Protein AF-A0A819IE23-F1 (afdb_monomer_lite)

pLDDT: mean 82.1, std 15.6, range [32.66, 96.0]

Foldseek 3Di:
DPVPPVCVPVVVVCVDPCVVVVDDDPPNDDPDDPDDDDPPDDDDDDDDPVVVCVVCVVCLVVQDKDWPDDPVDPDTDIDGHADWDKDFCQRFKDKDFQQDAKKWKWKAALVRDTDIDIAGHGDMDIGGRRTGIIIIHGDPPDDDDD

Structure (mmCIF, N/CA/C/O backbone):
data_AF-A0A819IE23-F1
#
_entry.id   AF-A0A819IE23-F1
#
loop_
_atom_site.group_PDB
_atom_site.id
_atom_site.type_symbol
_atom_site.label_atom_id
_atom_site.label_alt_id
_atom_site.label_comp_id
_atom_site.label_asym_id
_atom_site.label_entity_id
_atom_site.label_seq_id
_atom_site.pdbx_PDB_ins_code
_atom_site.Cartn_x
_atom_site.Cartn_y
_atom_site.Cartn_z
_atom_site.occupancy
_atom_site.B_iso_or_equiv
_atom_site.auth_seq_id
_atom_site.auth_comp_id
_atom_site.auth_asym_id
_atom_site.auth_atom_id
_atom_site.pdbx_PDB_model_num
ATOM 1 N N . MET A 1 1 ? 6.724 1.150 22.555 1.00 49.22 1 MET A N 1
ATOM 2 C CA . MET A 1 1 ? 5.559 1.880 23.113 1.00 49.22 1 MET A CA 1
ATOM 3 C C . MET A 1 1 ? 4.257 1.625 22.318 1.00 49.22 1 MET A C 1
ATOM 5 O O . MET A 1 1 ? 3.444 2.524 22.201 1.00 49.22 1 MET A O 1
ATOM 9 N N . LYS A 1 2 ? 4.016 0.410 21.779 1.00 46.62 2 LYS A N 1
ATOM 10 C CA . LYS A 1 2 ? 2.784 0.062 21.020 1.00 46.62 2 LYS A CA 1
ATOM 11 C C . LYS A 1 2 ? 1.874 -0.950 21.740 1.00 46.62 2 LYS A C 1
ATOM 13 O O . LYS A 1 2 ? 0.697 -1.046 21.424 1.00 46.62 2 LYS A O 1
ATOM 18 N N . THR A 1 3 ? 2.384 -1.644 22.756 1.00 47.22 3 THR A N 1
ATOM 19 C CA . THR A 1 3 ? 1.655 -2.699 23.483 1.00 47.22 3 THR A CA 1
ATOM 20 C C . THR A 1 3 ? 0.576 -2.164 24.437 1.00 47.22 3 THR A C 1
ATOM 22 O O . THR A 1 3 ? -0.350 -2.887 24.777 1.00 47.22 3 THR A O 1
ATOM 25 N N . TYR A 1 4 ? 0.652 -0.895 24.853 1.00 53.31 4 TYR A N 1
ATOM 26 C CA . TYR A 1 4 ? -0.242 -0.349 25.886 1.00 53.31 4 TYR A CA 1
ATOM 27 C C . TYR A 1 4 ? -1.598 0.151 25.360 1.00 53.31 4 TYR A C 1
ATOM 29 O O . TYR A 1 4 ? -2.570 0.139 26.108 1.00 53.31 4 TYR A O 1
ATOM 37 N N . PHE A 1 5 ? -1.702 0.544 24.085 1.00 53.16 5 PHE A N 1
ATOM 38 C CA . PHE A 1 5 ? -2.944 1.120 23.545 1.00 53.16 5 PHE A CA 1
ATOM 39 C C . PHE A 1 5 ? -4.038 0.077 23.284 1.00 53.16 5 PHE A C 1
ATOM 41 O O . PHE A 1 5 ? -5.199 0.329 23.589 1.00 53.16 5 PHE A O 1
ATOM 48 N N . TYR A 1 6 ? -3.675 -1.112 22.788 1.00 56.88 6 TYR A N 1
ATOM 49 C CA . TYR A 1 6 ? -4.636 -2.204 22.570 1.00 56.88 6 TYR A CA 1
ATOM 50 C C . TYR A 1 6 ? -5.301 -2.653 23.878 1.00 56.88 6 TYR A C 1
ATOM 52 O O . TYR A 1 6 ? -6.497 -2.930 23.905 1.00 56.88 6 TYR A O 1
ATOM 60 N N . LEU A 1 7 ? -4.542 -2.664 24.979 1.00 74.00 7 LEU A N 1
ATOM 61 C CA . LEU A 1 7 ? -5.078 -2.990 26.298 1.00 74.00 7 LEU A CA 1
ATOM 62 C C . LEU A 1 7 ? -6.012 -1.891 26.821 1.00 74.00 7 LEU A C 1
ATOM 64 O O . LEU A 1 7 ? -7.042 -2.202 27.402 1.00 74.00 7 LEU A O 1
ATOM 68 N N . ALA A 1 8 ? -5.698 -0.616 26.583 1.00 80.88 8 ALA A N 1
ATOM 69 C CA . ALA A 1 8 ? -6.413 0.513 27.181 1.00 80.88 8 ALA A CA 1
ATOM 70 C C . ALA A 1 8 ? -7.861 0.708 26.691 1.00 80.88 8 ALA A C 1
ATOM 72 O O . ALA A 1 8 ? -8.614 1.418 27.347 1.00 80.88 8 ALA A O 1
ATOM 73 N N . ILE A 1 9 ? -8.255 0.102 25.567 1.00 85.19 9 ILE A N 1
ATOM 74 C CA . ILE A 1 9 ? -9.616 0.230 25.014 1.00 85.19 9 ILE A CA 1
ATOM 75 C C . ILE A 1 9 ? -10.344 -1.114 25.046 1.00 85.19 9 ILE A C 1
ATOM 77 O O . ILE A 1 9 ? -11.472 -1.194 25.527 1.00 85.19 9 ILE A O 1
ATOM 81 N N . LEU A 1 10 ? -9.692 -2.192 24.595 1.00 89.25 10 LEU A N 1
ATOM 82 C CA . LEU A 1 10 ? -10.341 -3.501 24.509 1.00 89.25 10 LEU A CA 1
ATOM 83 C C . LEU A 1 10 ? -10.579 -4.133 25.882 1.00 89.25 10 LEU A C 1
ATOM 85 O O . LEU A 1 10 ? -11.637 -4.714 26.095 1.00 89.25 10 LEU A O 1
ATOM 89 N N . PHE A 1 11 ? -9.636 -4.019 26.830 1.00 90.19 11 PHE A N 1
ATOM 90 C CA . PHE A 1 11 ? -9.843 -4.609 28.160 1.00 90.19 11 PHE A CA 1
ATOM 91 C C . PHE A 1 11 ? -10.978 -3.927 28.925 1.00 90.19 11 PHE A C 1
ATOM 93 O O . PHE A 1 11 ? -11.836 -4.652 29.428 1.00 90.19 11 PHE A O 1
ATOM 100 N N . PRO A 1 12 ? -11.046 -2.583 28.999 1.00 89.94 12 PRO A N 1
ATOM 101 C CA . PRO A 1 12 ? -12.194 -1.916 29.601 1.00 89.94 12 PRO A CA 1
ATOM 102 C C . PRO A 1 12 ? -13.512 -2.263 28.913 1.00 89.94 12 PRO A C 1
ATOM 104 O O . PRO A 1 12 ? -14.497 -2.473 29.609 1.00 89.94 12 PRO A O 1
ATOM 107 N N . PHE A 1 13 ? -13.529 -2.398 27.580 1.00 91.00 13 PHE A N 1
ATOM 108 C CA . PHE A 1 13 ? -14.721 -2.846 26.857 1.00 91.00 13 PHE A CA 1
ATOM 109 C C . PHE A 1 13 ? -15.162 -4.251 27.292 1.00 91.00 13 PHE A C 1
ATOM 111 O O . PHE A 1 13 ? -16.317 -4.440 27.644 1.00 91.00 13 PHE A O 1
ATOM 118 N N . PHE A 1 14 ? -14.255 -5.230 27.375 1.00 92.56 14 PHE A N 1
ATOM 119 C CA . PHE A 1 14 ? -14.606 -6.581 27.842 1.00 92.56 14 PHE A CA 1
ATOM 120 C C . PHE A 1 14 ? -15.035 -6.648 29.313 1.00 92.56 14 PHE A C 1
ATOM 122 O O . PHE A 1 14 ? -15.649 -7.626 29.735 1.00 92.56 14 PHE A O 1
ATOM 129 N N . GLN A 1 15 ? -14.702 -5.629 30.103 1.00 92.38 15 GLN A N 1
ATOM 130 C CA . GLN A 1 15 ? -15.158 -5.479 31.484 1.00 92.38 15 GLN A CA 1
ATOM 131 C C . GLN A 1 15 ? -16.410 -4.598 31.604 1.00 92.38 15 GLN A C 1
ATOM 133 O O . GLN A 1 15 ? -16.890 -4.381 32.717 1.00 92.38 15 GLN A O 1
ATOM 138 N N . SER A 1 16 ? -16.930 -4.076 30.492 1.00 91.12 16 SER A N 1
ATOM 139 C CA . SER A 1 16 ? -18.053 -3.150 30.486 1.00 91.12 16 SER A CA 1
ATOM 140 C C . SER A 1 16 ? -19.393 -3.882 30.585 1.00 91.12 16 SER A C 1
ATOM 142 O O . SER A 1 16 ? -19.535 -5.066 30.266 1.00 91.12 16 SER A O 1
ATOM 144 N N . GLU A 1 17 ? -20.408 -3.154 31.042 1.00 92.50 17 GLU A N 1
ATOM 145 C CA . GLU A 1 17 ? -21.772 -3.671 31.135 1.00 92.50 17 GLU A CA 1
ATOM 146 C C . GLU A 1 17 ? -22.371 -3.902 29.744 1.00 92.50 17 GLU A C 1
ATOM 148 O O . GLU A 1 17 ? -23.101 -4.866 29.541 1.00 92.50 17 GLU A O 1
ATOM 153 N N . GLU A 1 18 ? -22.015 -3.072 28.767 1.00 93.25 18 GLU A N 1
ATOM 154 C CA . GLU A 1 18 ? -22.420 -3.201 27.368 1.00 93.25 18 GLU A CA 1
ATOM 155 C C . GLU A 1 18 ? -21.911 -4.510 26.758 1.00 93.25 18 GLU A C 1
ATOM 157 O O . GLU A 1 18 ? -22.657 -5.179 26.047 1.00 93.25 18 GLU A O 1
ATOM 162 N N . TYR A 1 19 ? -20.680 -4.930 27.074 1.00 94.06 19 TYR A N 1
ATOM 163 C CA . TYR A 1 19 ? -20.173 -6.236 26.647 1.00 94.06 19 TYR A CA 1
ATOM 164 C C . TYR A 1 19 ? -20.910 -7.396 27.330 1.00 94.06 19 TYR A C 1
ATOM 166 O O . TYR A 1 19 ? -21.255 -8.378 26.675 1.00 94.06 19 TYR A O 1
ATOM 174 N N . PHE A 1 20 ? -21.186 -7.288 28.632 1.00 94.62 20 PHE A N 1
ATOM 175 C CA . PHE A 1 20 ? -21.879 -8.343 29.377 1.00 94.62 20 PHE A CA 1
ATOM 176 C C . PHE A 1 20 ? -23.356 -8.494 28.976 1.00 94.62 20 PHE A C 1
ATOM 178 O O . PHE A 1 20 ? -23.877 -9.607 28.915 1.00 94.62 20 PHE A O 1
ATOM 185 N N . THR A 1 21 ? -24.038 -7.380 28.716 1.00 93.88 21 THR A N 1
ATOM 186 C CA . THR A 1 21 ? -25.481 -7.339 28.430 1.00 93.88 21 THR A CA 1
ATOM 187 C C . THR A 1 21 ? -25.802 -7.353 26.937 1.00 93.88 21 THR A C 1
ATOM 189 O O . THR A 1 21 ? -26.920 -7.699 26.562 1.00 93.88 21 THR A O 1
ATOM 192 N N . GLY A 1 22 ? -24.850 -6.965 26.084 1.00 92.94 22 GLY A N 1
ATOM 193 C CA . GLY A 1 22 ? -25.063 -6.735 24.654 1.00 92.94 22 GLY A CA 1
ATOM 194 C C . GLY A 1 22 ? -25.888 -5.482 24.341 1.00 92.94 22 GLY A C 1
ATOM 195 O O . GLY A 1 22 ? -26.276 -5.289 23.189 1.00 92.94 22 GLY A O 1
ATOM 196 N N . LEU A 1 23 ? -26.188 -4.647 25.342 1.00 92.69 23 LEU A N 1
ATOM 197 C CA . LEU A 1 23 ? -27.033 -3.464 25.203 1.00 92.69 23 LEU A CA 1
ATOM 198 C C . LEU A 1 23 ? -26.208 -2.188 25.425 1.00 92.69 23 LEU A C 1
ATOM 200 O O . LEU A 1 23 ? -25.484 -2.104 26.417 1.00 92.69 23 LEU A O 1
ATOM 204 N N . PRO A 1 24 ? -26.310 -1.177 24.543 1.00 89.62 24 PRO A N 1
ATOM 205 C CA . PRO A 1 24 ? -25.655 0.107 24.766 1.00 89.62 24 PRO A CA 1
ATOM 206 C C . PRO A 1 24 ? -26.332 0.867 25.915 1.00 89.62 24 PRO A C 1
ATOM 208 O O . PRO A 1 24 ? -27.557 0.809 26.067 1.00 89.62 24 PRO A O 1
ATOM 211 N N . LYS A 1 25 ? -25.558 1.630 26.695 1.00 87.44 25 LYS A N 1
ATOM 212 C CA . LYS A 1 25 ? -26.127 2.583 27.658 1.00 87.44 25 LYS A CA 1
ATOM 213 C C . LYS A 1 25 ? -26.624 3.829 26.937 1.00 87.44 25 LYS A C 1
ATOM 215 O O . LYS A 1 25 ? -26.172 4.167 25.845 1.00 87.44 25 LYS A O 1
ATOM 220 N N . SER A 1 26 ? -27.554 4.542 27.563 1.00 81.44 26 SER A N 1
ATOM 221 C CA . SER A 1 26 ? -28.125 5.773 27.003 1.00 81.44 26 SER A CA 1
ATOM 222 C C . SER A 1 26 ? -27.100 6.896 26.815 1.00 81.44 26 SER A C 1
ATOM 224 O O . SER A 1 26 ? -27.335 7.794 26.019 1.00 81.44 26 SER A O 1
ATOM 226 N N . ASP A 1 27 ? -25.987 6.855 27.546 1.00 84.12 27 ASP A N 1
ATOM 227 C CA . ASP A 1 27 ? -24.905 7.841 27.532 1.00 84.12 27 ASP A CA 1
ATOM 228 C C . ASP A 1 27 ? -23.588 7.294 26.946 1.00 84.12 27 ASP A C 1
ATOM 230 O O . ASP A 1 27 ? -22.577 7.995 26.954 1.00 84.12 27 ASP A O 1
ATOM 234 N N . SER A 1 28 ? -23.570 6.061 26.417 1.00 81.69 28 SER A N 1
ATOM 235 C CA . SER A 1 28 ? -22.332 5.416 25.946 1.00 81.69 28 SER A CA 1
ATOM 236 C C . SER A 1 28 ? -21.872 5.862 24.555 1.00 81.69 28 SER A C 1
ATOM 238 O O . SER A 1 28 ? -20.821 5.418 24.093 1.00 81.69 28 SER A O 1
A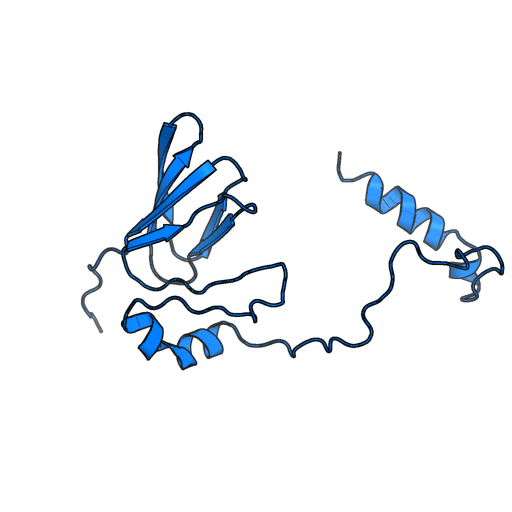TOM 240 N N . TYR A 1 29 ? -22.636 6.703 23.857 1.00 79.31 29 TYR A N 1
ATOM 241 C CA . TYR A 1 29 ? -22.257 7.246 22.555 1.00 79.31 29 TYR A CA 1
ATOM 242 C C . TYR A 1 29 ? -22.650 8.724 22.438 1.00 79.31 29 TYR A C 1
ATOM 244 O O . TYR A 1 29 ? -23.693 9.130 22.951 1.00 79.31 29 TYR A O 1
ATOM 252 N N . PRO A 1 30 ? -21.826 9.550 21.771 1.00 82.00 30 PRO A N 1
ATOM 253 C CA . PRO A 1 30 ? -22.181 10.935 21.510 1.00 82.00 30 PRO A CA 1
ATOM 254 C C . PRO A 1 30 ? -23.347 11.004 20.513 1.00 82.00 30 PRO A C 1
ATOM 256 O O . PRO A 1 30 ? -23.347 10.291 19.510 1.00 82.00 30 PRO A O 1
ATOM 259 N N . GLU A 1 31 ? -24.311 11.900 20.755 1.00 81.31 31 GLU A N 1
ATOM 260 C CA . GLU A 1 31 ? -25.444 12.137 19.838 1.00 81.31 31 GLU A CA 1
ATOM 261 C C . GLU A 1 31 ? -24.982 12.573 18.440 1.00 81.31 31 GLU A C 1
ATOM 263 O O . GLU A 1 31 ? -25.628 12.273 17.438 1.00 81.31 31 GLU A O 1
ATOM 268 N N . ILE A 1 32 ? -23.845 13.273 18.377 1.00 84.88 32 ILE A N 1
ATOM 269 C CA . ILE A 1 32 ? -23.216 13.721 17.138 1.00 84.88 32 ILE A CA 1
ATOM 270 C C . ILE A 1 32 ? -21.822 13.087 17.064 1.00 84.88 32 ILE A C 1
ATOM 272 O O . ILE A 1 32 ? -20.959 13.427 17.881 1.00 84.88 32 ILE A O 1
ATOM 276 N N . PRO A 1 33 ? -21.572 12.174 16.109 1.00 85.75 33 PRO A N 1
ATOM 277 C CA . PRO A 1 33 ? -20.258 11.573 15.954 1.00 85.75 33 PRO A CA 1
ATOM 278 C C . PRO A 1 33 ? -19.239 12.615 15.460 1.00 85.75 33 PRO A C 1
ATOM 280 O O . PRO A 1 33 ? -19.600 13.554 14.747 1.00 85.75 33 PRO A O 1
ATOM 283 N N . PRO A 1 34 ? -17.947 12.453 15.800 1.00 89.00 34 PRO A N 1
ATOM 284 C CA . PRO A 1 34 ? -16.896 13.391 15.396 1.00 89.00 34 PRO A CA 1
ATOM 285 C C . PRO A 1 34 ? -16.657 13.407 13.880 1.00 89.00 34 PRO A C 1
ATOM 287 O O . PRO A 1 34 ? -16.121 14.377 13.349 1.00 89.00 34 PRO A O 1
ATOM 290 N N . THR A 1 35 ? -17.054 12.343 13.182 1.00 87.81 35 THR A N 1
ATOM 291 C CA . THR A 1 35 ? -16.996 12.223 11.726 1.00 87.81 35 THR A CA 1
ATOM 292 C C . THR A 1 35 ? -18.325 11.700 11.202 1.00 87.81 35 THR A C 1
ATOM 294 O O . THR A 1 35 ? -19.004 10.921 11.871 1.00 87.81 35 THR A O 1
ATOM 297 N N . GLN A 1 36 ? -18.691 12.114 9.992 1.00 87.81 36 GLN A N 1
ATOM 298 C CA . GLN A 1 36 ? -19.830 11.540 9.283 1.00 87.81 36 GLN A CA 1
ATOM 299 C C . GLN A 1 36 ? -19.369 10.293 8.534 1.00 87.81 36 GLN A C 1
ATOM 301 O O . GLN A 1 36 ? -18.310 10.310 7.906 1.00 87.81 36 GLN A O 1
ATOM 306 N N . ASN A 1 37 ? -20.156 9.224 8.610 1.00 85.06 37 ASN A N 1
ATOM 307 C CA . ASN A 1 37 ? -19.922 8.048 7.783 1.00 85.06 37 ASN A CA 1
ATOM 308 C C . ASN A 1 37 ? -20.263 8.374 6.327 1.00 85.06 37 ASN A C 1
ATOM 310 O O . ASN A 1 37 ? -21.219 9.103 6.050 1.00 85.06 37 ASN A O 1
ATOM 314 N N . ASP A 1 38 ? -19.480 7.826 5.402 1.00 84.69 38 ASP A N 1
ATOM 315 C CA . ASP A 1 38 ? -19.816 7.862 3.985 1.00 84.69 38 ASP A CA 1
ATOM 316 C C . ASP A 1 38 ? -20.635 6.622 3.622 1.00 84.69 38 ASP A C 1
ATOM 318 O O . ASP A 1 38 ? -20.096 5.565 3.299 1.00 84.69 38 ASP A O 1
ATOM 322 N N . ASP A 1 39 ? -21.957 6.763 3.683 1.00 85.44 39 ASP A N 1
ATOM 323 C CA . ASP A 1 39 ? -22.889 5.684 3.342 1.00 85.44 39 ASP A CA 1
ATOM 324 C C . ASP A 1 39 ? -23.159 5.591 1.824 1.00 85.44 39 ASP A C 1
ATOM 326 O O . ASP A 1 39 ? -23.958 4.763 1.377 1.00 85.44 39 ASP A O 1
ATOM 330 N N . LYS A 1 40 ? -22.550 6.468 1.010 1.00 87.94 40 LYS A N 1
ATOM 331 C CA . LYS A 1 40 ? -22.783 6.533 -0.443 1.00 87.94 40 LYS A CA 1
ATOM 332 C C . LYS A 1 40 ? -21.786 5.682 -1.218 1.00 87.94 40 LYS A C 1
ATOM 334 O O . LYS A 1 40 ? -22.153 5.120 -2.252 1.00 87.94 40 LYS A O 1
ATOM 339 N N . ILE A 1 41 ? -20.545 5.597 -0.744 1.00 85.12 41 ILE A N 1
ATOM 340 C CA . ILE A 1 41 ? -19.502 4.795 -1.383 1.00 85.12 41 ILE A CA 1
ATOM 341 C C . ILE A 1 41 ? -19.731 3.314 -1.072 1.00 85.12 41 ILE A C 1
ATOM 343 O O . ILE A 1 41 ? -19.808 2.898 0.082 1.00 85.12 41 ILE A O 1
ATOM 347 N N . LYS A 1 42 ? -19.813 2.490 -2.121 1.00 88.12 42 LYS A N 1
ATOM 348 C CA . LYS A 1 42 ? -19.807 1.030 -1.983 1.00 88.12 42 LYS A CA 1
ATOM 349 C C . LYS A 1 42 ? -18.375 0.518 -2.021 1.00 88.12 42 LYS A C 1
ATOM 351 O O . LYS A 1 42 ? -17.580 0.966 -2.843 1.00 88.12 42 LYS A O 1
ATOM 356 N N . LEU A 1 43 ? -18.067 -0.438 -1.149 1.00 88.88 43 LEU A N 1
ATOM 357 C CA . LEU A 1 43 ? -16.786 -1.134 -1.184 1.00 88.88 43 LEU A CA 1
ATOM 358 C C . LEU A 1 43 ? -16.712 -2.016 -2.433 1.00 88.88 43 LEU A C 1
ATOM 360 O O . LEU A 1 43 ? -17.672 -2.720 -2.751 1.00 88.88 43 LEU A O 1
ATOM 364 N N . SER A 1 44 ? -15.574 -1.964 -3.119 1.00 88.00 44 SER A N 1
ATOM 365 C CA . SER A 1 44 ? -15.271 -2.863 -4.231 1.00 88.00 44 SER A CA 1
ATOM 366 C C . SER A 1 44 ? -15.033 -4.284 -3.729 1.00 88.00 44 SER A C 1
ATOM 368 O O . SER A 1 44 ? -14.528 -4.483 -2.620 1.00 88.00 44 SER A O 1
ATOM 370 N N . ASP A 1 45 ? -15.349 -5.269 -4.568 1.00 93.38 45 ASP A N 1
ATOM 371 C CA . ASP A 1 45 ? -15.034 -6.662 -4.275 1.00 93.38 45 ASP A CA 1
ATOM 372 C C . ASP A 1 45 ? -13.511 -6.882 -4.228 1.00 93.38 45 ASP A C 1
ATOM 374 O O . ASP A 1 45 ? -12.762 -6.264 -4.997 1.00 93.38 45 ASP A O 1
ATOM 378 N N . PRO A 1 46 ? -13.019 -7.772 -3.347 1.00 94.88 46 PRO A N 1
ATOM 379 C CA . PRO A 1 46 ? -11.635 -8.214 -3.396 1.00 94.88 46 PRO A CA 1
ATOM 380 C C . PRO A 1 46 ? -11.310 -8.855 -4.749 1.00 94.88 46 PRO A C 1
ATOM 382 O O . PRO A 1 46 ? -12.131 -9.568 -5.323 1.00 94.88 46 PRO A O 1
ATOM 385 N N . PHE A 1 47 ? -10.082 -8.663 -5.220 1.00 94.25 47 PHE A N 1
ATOM 386 C CA . PHE A 1 47 ? -9.606 -9.206 -6.491 1.00 94.25 47 PHE A CA 1
ATOM 387 C C . PHE A 1 47 ? -8.277 -9.944 -6.315 1.00 94.25 47 PHE A C 1
ATOM 389 O O . PHE A 1 47 ? -7.555 -9.764 -5.328 1.00 94.25 47 PHE A O 1
ATOM 396 N N . LEU A 1 48 ? -7.933 -10.775 -7.298 1.00 95.88 48 LEU A N 1
ATOM 397 C CA . LEU A 1 48 ? -6.647 -11.456 -7.353 1.00 95.88 48 LEU A CA 1
ATOM 398 C C . LEU A 1 48 ? -5.637 -10.581 -8.097 1.00 95.88 48 LEU A C 1
ATOM 400 O O . LEU A 1 48 ? -5.709 -10.421 -9.310 1.00 95.88 48 LEU A O 1
ATOM 404 N N . LEU A 1 49 ? -4.651 -10.049 -7.368 1.00 94.12 49 LEU A N 1
ATOM 405 C CA . LEU A 1 49 ? -3.621 -9.171 -7.942 1.00 94.12 49 LEU A CA 1
ATOM 406 C C . LEU A 1 49 ? -2.894 -9.810 -9.134 1.00 94.12 49 LEU A C 1
ATOM 408 O O . LEU A 1 49 ? -2.562 -9.123 -10.094 1.00 94.12 49 LEU A O 1
ATOM 412 N N . LYS A 1 50 ? -2.660 -11.125 -9.082 1.00 94.06 50 LYS A N 1
ATOM 413 C CA . LYS A 1 50 ? -2.021 -11.851 -10.182 1.00 94.06 50 LYS A CA 1
ATOM 414 C C . LYS A 1 50 ? -2.864 -11.793 -11.460 1.00 94.06 50 LYS A C 1
ATOM 416 O O . LYS A 1 50 ? -2.318 -11.511 -12.516 1.00 94.06 50 LYS A O 1
ATOM 421 N N . GLU A 1 51 ? -4.168 -12.037 -11.350 1.00 95.62 51 GLU A N 1
ATOM 422 C CA . GLU A 1 51 ? -5.077 -12.006 -12.501 1.00 95.62 51 GLU A CA 1
ATOM 423 C C . GLU A 1 51 ? -5.149 -10.598 -13.088 1.00 95.62 51 GLU A C 1
ATOM 425 O O . GLU A 1 51 ? -5.002 -10.441 -14.293 1.00 95.62 51 GLU A O 1
ATOM 430 N N . LEU A 1 52 ? -5.222 -9.570 -12.236 1.00 94.12 52 LEU A N 1
ATOM 431 C CA . LEU A 1 52 ? -5.190 -8.174 -12.675 1.00 94.12 52 LEU A CA 1
ATOM 432 C C . LEU A 1 52 ? -3.913 -7.835 -13.470 1.00 94.12 52 LEU A C 1
ATOM 434 O O . LEU A 1 52 ? -3.981 -7.144 -14.486 1.00 94.12 52 LEU A O 1
ATOM 438 N N . ILE A 1 53 ? -2.746 -8.317 -13.020 1.00 93.75 53 ILE A N 1
ATOM 439 C CA . ILE A 1 53 ? -1.468 -8.136 -13.729 1.00 93.75 53 ILE A CA 1
ATOM 440 C C . ILE A 1 53 ? -1.485 -8.870 -15.075 1.00 93.75 53 ILE A C 1
ATOM 442 O O . ILE A 1 53 ? -1.067 -8.295 -16.080 1.00 93.75 53 ILE A O 1
ATOM 446 N N . ASP A 1 54 ? -1.958 -10.119 -15.093 1.00 94.50 54 ASP A N 1
ATOM 447 C CA . ASP A 1 54 ? -2.018 -10.948 -16.300 1.00 94.50 54 ASP A CA 1
ATOM 448 C C . ASP A 1 54 ? -2.976 -10.326 -17.347 1.00 94.50 54 ASP A C 1
ATOM 450 O O . ASP A 1 54 ? -2.656 -10.276 -18.535 1.00 94.50 54 ASP A O 1
ATOM 454 N N . GLU A 1 55 ? -4.110 -9.761 -16.917 1.00 95.75 55 GLU A N 1
ATOM 455 C CA . GLU A 1 55 ? -5.076 -9.060 -17.780 1.00 95.75 55 GLU A CA 1
ATOM 456 C C . GLU A 1 55 ? -4.478 -7.832 -18.481 1.00 95.75 55 GLU A C 1
ATOM 458 O O . GLU A 1 55 ? -4.815 -7.550 -19.634 1.00 95.75 55 GLU A O 1
ATOM 463 N N . HIS A 1 56 ? -3.550 -7.136 -17.821 1.00 94.75 56 HIS A N 1
ATOM 464 C CA . HIS A 1 56 ? -2.928 -5.923 -18.347 1.00 94.75 56 HIS A CA 1
ATOM 465 C C . HIS A 1 56 ? -1.481 -6.122 -18.829 1.00 94.75 56 HIS A C 1
ATOM 467 O O . HIS A 1 56 ? -0.739 -5.154 -19.027 1.00 94.75 56 HIS A O 1
ATOM 473 N N . GLU A 1 57 ? -1.058 -7.365 -19.079 1.00 91.88 57 GLU A N 1
ATOM 474 C CA . GLU A 1 57 ? 0.313 -7.693 -19.493 1.00 91.88 57 GLU A CA 1
ATOM 475 C C . GLU A 1 57 ? 0.774 -6.880 -20.717 1.00 91.88 57 GLU A C 1
ATOM 477 O O . GLU A 1 57 ? 1.931 -6.456 -20.800 1.00 91.88 57 GLU A O 1
ATOM 482 N N . LYS A 1 58 ? -0.132 -6.618 -21.667 1.00 91.81 58 LYS A N 1
ATOM 483 C CA . LYS A 1 58 ? 0.169 -5.841 -22.880 1.00 91.81 58 LYS A CA 1
ATOM 484 C C . LYS A 1 58 ? 0.497 -4.380 -22.576 1.00 91.81 58 LYS A C 1
ATOM 486 O O . LYS A 1 58 ? 1.428 -3.839 -23.166 1.00 91.81 58 LYS A O 1
ATOM 491 N N . GLU A 1 59 ? -0.245 -3.748 -21.672 1.00 92.44 59 GLU A N 1
ATOM 492 C CA . GLU A 1 59 ? -0.020 -2.353 -21.271 1.00 92.44 59 GLU A CA 1
ATOM 493 C C . GLU A 1 59 ? 1.290 -2.220 -20.493 1.00 92.44 59 GLU A C 1
ATOM 495 O O . GLU A 1 59 ? 2.128 -1.374 -20.814 1.00 92.44 59 GLU A O 1
ATOM 500 N N . LEU A 1 60 ? 1.523 -3.146 -19.559 1.00 91.62 60 LEU A N 1
ATOM 501 C CA . LEU A 1 60 ? 2.768 -3.227 -18.798 1.00 91.62 60 LEU A CA 1
ATOM 502 C C . LEU A 1 60 ? 3.975 -3.477 -19.710 1.00 91.62 60 LEU A C 1
ATOM 504 O O . LEU A 1 60 ? 5.041 -2.894 -19.525 1.00 91.62 60 LEU A O 1
ATOM 508 N N . SER A 1 61 ? 3.818 -4.299 -20.747 1.00 88.75 61 SER A N 1
ATOM 509 C CA . SER A 1 61 ? 4.883 -4.562 -21.720 1.00 88.75 61 SER A CA 1
ATOM 510 C C . SER A 1 61 ? 5.277 -3.324 -22.531 1.00 88.75 61 SER A C 1
ATOM 512 O O . SER A 1 61 ? 6.424 -3.243 -22.976 1.00 88.75 61 SER A O 1
ATOM 514 N N . ASN A 1 62 ? 4.368 -2.355 -22.676 1.00 89.38 62 ASN A N 1
ATOM 515 C CA . ASN A 1 62 ? 4.608 -1.076 -23.347 1.00 89.38 62 ASN A CA 1
ATOM 516 C C . ASN A 1 62 ? 5.201 -0.003 -22.414 1.00 89.38 62 ASN A C 1
ATOM 518 O O . ASN A 1 62 ? 5.443 1.118 -22.858 1.00 89.38 62 ASN A O 1
ATOM 522 N N . GLY A 1 63 ? 5.451 -0.329 -21.140 1.00 87.44 63 GLY A N 1
ATOM 523 C CA . GLY A 1 63 ? 6.029 0.597 -20.163 1.00 87.44 63 GLY A CA 1
ATOM 524 C C . GLY A 1 63 ? 5.012 1.528 -19.496 1.00 87.44 63 GLY A C 1
ATOM 525 O O . GLY A 1 63 ? 5.411 2.449 -18.783 1.00 87.44 63 GLY A O 1
ATOM 526 N N . SER A 1 64 ? 3.710 1.297 -19.688 1.00 89.31 64 SER A N 1
ATOM 527 C CA . SER A 1 64 ? 2.651 2.070 -19.035 1.00 89.31 64 SER A CA 1
ATOM 528 C C . SER A 1 64 ? 2.364 1.544 -17.627 1.00 89.31 64 SER A C 1
ATOM 530 O O . SER A 1 64 ? 2.106 0.355 -17.447 1.00 89.31 64 SER A O 1
ATOM 532 N N . SER A 1 65 ? 2.398 2.432 -16.630 1.00 91.44 65 SER A N 1
ATOM 533 C CA . SER A 1 65 ? 1.961 2.115 -15.265 1.00 91.44 65 SER A CA 1
ATOM 534 C C . SER A 1 65 ? 0.441 2.052 -15.173 1.00 91.44 65 SER A C 1
ATOM 536 O O . SER A 1 65 ? -0.257 2.808 -15.848 1.00 91.44 65 SER A O 1
ATOM 538 N N . ILE A 1 66 ? -0.062 1.196 -14.285 1.00 93.56 66 ILE A N 1
ATOM 539 C CA . ILE A 1 66 ? -1.499 0.949 -14.117 1.00 93.56 66 ILE A CA 1
ATOM 540 C C . ILE A 1 66 ? -1.909 1.328 -12.705 1.00 93.56 66 ILE A C 1
ATOM 542 O O . ILE A 1 66 ? -1.297 0.856 -11.747 1.00 93.56 66 ILE A O 1
ATOM 546 N N . SER A 1 67 ? -2.944 2.158 -12.569 1.00 93.31 67 SER A N 1
ATOM 547 C CA . SER A 1 67 ? -3.569 2.416 -11.270 1.00 93.31 67 SER A CA 1
ATOM 548 C C . SER A 1 67 ? -4.519 1.276 -10.922 1.00 93.31 67 SER A C 1
ATOM 550 O O . SER A 1 67 ? -5.406 0.954 -11.707 1.00 93.31 67 SER A O 1
ATOM 552 N N . ILE A 1 68 ? -4.346 0.673 -9.747 1.00 94.19 68 ILE A N 1
ATOM 553 C CA . ILE A 1 68 ? -5.220 -0.406 -9.262 1.00 94.19 68 ILE A CA 1
ATOM 554 C C . ILE A 1 68 ? -6.569 0.151 -8.797 1.00 94.19 68 ILE A C 1
ATOM 556 O O . ILE A 1 68 ? -7.602 -0.496 -8.952 1.00 94.19 68 ILE A O 1
ATOM 560 N N . PHE A 1 69 ? -6.558 1.356 -8.225 1.00 91.06 69 PHE A N 1
ATOM 561 C CA . PHE A 1 69 ? 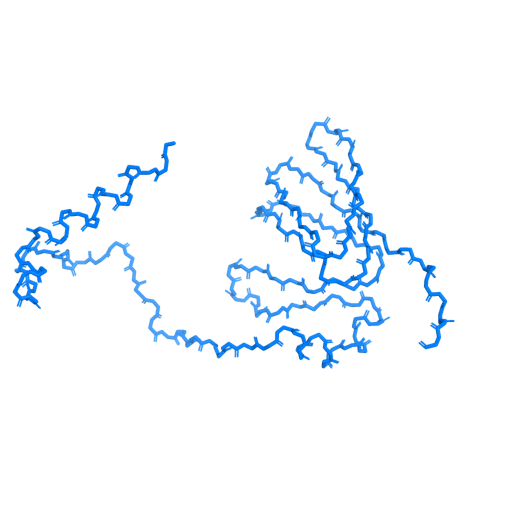-7.750 2.016 -7.706 1.00 91.06 69 PHE A CA 1
ATOM 562 C C . PHE A 1 69 ? -8.023 3.328 -8.457 1.00 91.06 69 PHE A C 1
ATOM 564 O O . PHE A 1 69 ? -7.077 3.979 -8.911 1.00 91.06 69 PHE A O 1
ATOM 571 N N . PRO A 1 70 ? -9.298 3.734 -8.584 1.00 86.69 70 PRO A N 1
ATOM 572 C CA . PRO A 1 70 ? -9.678 5.059 -9.067 1.00 86.69 70 PRO A CA 1
ATOM 573 C C . PRO A 1 70 ? -8.994 6.200 -8.301 1.00 86.69 70 PRO A C 1
ATOM 575 O O . PRO A 1 70 ? -8.755 6.096 -7.098 1.00 86.69 70 PRO A O 1
ATOM 578 N N . ASP A 1 71 ? -8.774 7.331 -8.973 1.00 86.81 71 ASP A N 1
ATOM 579 C CA . ASP A 1 71 ? -8.116 8.516 -8.393 1.00 86.81 71 ASP A CA 1
ATOM 580 C C . ASP A 1 71 ? -8.922 9.201 -7.269 1.00 86.81 71 ASP A C 1
ATOM 582 O O . ASP A 1 71 ? -8.418 10.101 -6.597 1.00 86.81 71 ASP A O 1
ATOM 586 N N . GLU A 1 72 ? -10.173 8.784 -7.061 1.00 87.44 72 GLU A N 1
ATOM 587 C CA . GLU A 1 72 ? -11.051 9.257 -5.985 1.00 87.44 72 GLU A CA 1
ATOM 588 C C . GLU A 1 72 ? -10.591 8.778 -4.599 1.00 87.44 72 GLU A C 1
ATOM 590 O O . GLU A 1 72 ? -10.899 9.410 -3.587 1.00 87.44 72 GLU A O 1
ATOM 595 N N . TYR A 1 73 ? -9.836 7.676 -4.537 1.00 88.94 73 TYR A N 1
ATOM 596 C CA . TYR A 1 73 ? -9.29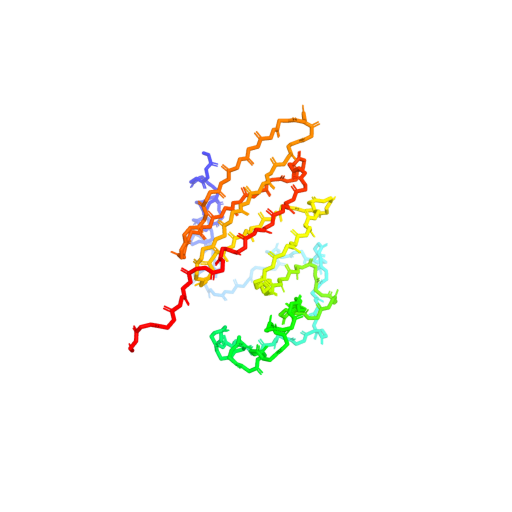3 7.167 -3.284 1.00 88.94 73 TYR A CA 1
ATOM 597 C C . TYR A 1 73 ? -8.051 7.956 -2.856 1.00 88.94 73 TYR A C 1
ATOM 599 O O . TYR A 1 73 ? -7.176 8.285 -3.656 1.00 88.94 73 TYR A O 1
ATOM 607 N N . GLN A 1 74 ? -7.934 8.210 -1.549 1.00 89.12 74 GLN A N 1
ATOM 608 C CA . GLN A 1 74 ? -6.756 8.876 -0.985 1.00 89.12 74 GLN A CA 1
ATOM 609 C C . GLN A 1 74 ? -5.480 8.044 -1.189 1.00 89.12 74 GLN A C 1
ATOM 611 O O . GLN A 1 74 ? -4.411 8.589 -1.463 1.00 89.12 74 GLN A O 1
ATOM 616 N N . THR A 1 75 ? -5.585 6.722 -1.040 1.00 90.19 75 THR A N 1
ATOM 617 C CA . THR A 1 75 ? -4.473 5.797 -1.258 1.00 90.19 75 THR A CA 1
ATOM 618 C C . THR A 1 75 ? -4.347 5.479 -2.737 1.00 90.19 75 THR A C 1
ATOM 620 O O . THR A 1 75 ? -5.292 5.006 -3.363 1.00 90.19 75 THR A O 1
ATOM 623 N N . ARG A 1 76 ? -3.143 5.674 -3.273 1.00 91.25 76 ARG A N 1
ATOM 624 C CA . ARG A 1 76 ? -2.811 5.343 -4.655 1.00 91.25 76 ARG A CA 1
ATOM 625 C C . ARG A 1 76 ? -1.929 4.110 -4.686 1.00 91.25 76 ARG A C 1
ATOM 627 O O . ARG A 1 76 ? -0.950 4.032 -3.947 1.00 91.25 76 ARG A O 1
ATOM 634 N N . VAL A 1 77 ? -2.274 3.160 -5.545 1.00 93.69 77 VAL A N 1
ATOM 635 C CA . VAL A 1 77 ? -1.503 1.931 -5.732 1.00 93.69 77 VAL A CA 1
ATOM 636 C C . VAL A 1 77 ? -1.303 1.727 -7.221 1.00 93.69 77 VAL A C 1
ATOM 638 O O . VAL A 1 77 ? -2.275 1.661 -7.973 1.00 93.69 77 VAL A O 1
ATOM 641 N N . TYR A 1 78 ? -0.041 1.627 -7.627 1.00 93.56 78 TYR A N 1
ATOM 642 C CA . TYR A 1 78 ? 0.342 1.495 -9.025 1.00 93.56 78 TYR A CA 1
ATOM 643 C C . TYR A 1 78 ? 1.114 0.203 -9.259 1.00 93.56 78 TYR A C 1
ATOM 645 O O . TYR A 1 78 ? 1.991 -0.157 -8.473 1.00 93.56 78 TYR A O 1
ATOM 653 N N . ILE A 1 79 ? 0.831 -0.455 -10.380 1.00 95.06 79 ILE A N 1
ATOM 654 C CA . ILE A 1 79 ? 1.694 -1.494 -10.940 1.00 95.06 79 ILE A CA 1
ATOM 655 C C . ILE A 1 79 ? 2.674 -0.792 -11.872 1.00 95.06 79 ILE A C 1
ATOM 657 O O . ILE A 1 79 ? 2.271 -0.153 -12.846 1.00 95.06 79 ILE A O 1
ATOM 661 N N . ILE A 1 80 ? 3.958 -0.895 -11.544 1.00 93.12 80 ILE A N 1
ATOM 662 C CA . ILE A 1 80 ? 5.037 -0.264 -12.300 1.00 93.12 80 ILE A CA 1
ATOM 663 C C . ILE A 1 80 ? 5.688 -1.335 -13.181 1.00 93.12 80 ILE A C 1
ATOM 665 O O . ILE A 1 80 ? 6.106 -2.374 -12.659 1.00 93.12 80 ILE A O 1
ATOM 669 N N . PRO A 1 81 ? 5.747 -1.129 -14.506 1.00 92.62 81 PRO A N 1
ATOM 670 C CA . PRO A 1 81 ? 6.318 -2.104 -15.418 1.00 92.62 81 PRO A CA 1
ATOM 671 C C . PRO A 1 81 ? 7.850 -2.098 -15.391 1.00 92.62 81 PRO A C 1
ATOM 673 O O . PRO A 1 81 ? 8.505 -1.390 -14.627 1.00 92.62 81 PRO A O 1
ATOM 676 N N . LYS A 1 82 ? 8.438 -2.926 -16.259 1.00 89.75 82 LYS A N 1
ATOM 677 C CA . LYS A 1 82 ? 9.868 -2.864 -16.563 1.00 89.75 82 LYS A CA 1
ATOM 678 C C . LYS A 1 82 ? 10.201 -1.513 -17.211 1.00 89.75 82 LYS A C 1
ATOM 680 O O . LYS A 1 82 ? 9.481 -1.068 -18.105 1.00 89.75 82 LYS A O 1
ATOM 685 N N . GLY A 1 83 ? 11.327 -0.920 -16.833 1.00 87.19 83 GLY A N 1
ATOM 686 C CA . GLY A 1 83 ? 11.784 0.342 -17.408 1.00 87.19 83 GLY A CA 1
ATOM 687 C C . GLY A 1 83 ? 12.385 1.290 -16.384 1.00 87.19 83 GLY A C 1
ATOM 688 O O . GLY A 1 83 ? 12.685 0.894 -15.258 1.00 87.19 83 GLY A O 1
ATOM 689 N N . GLU A 1 84 ? 12.572 2.534 -16.829 1.00 86.62 84 GLU A N 1
ATOM 690 C CA . GLU A 1 84 ? 13.014 3.656 -16.008 1.00 86.62 84 GLU A CA 1
ATOM 691 C C . GLU A 1 84 ? 11.820 4.480 -15.548 1.00 86.62 84 GLU A C 1
ATOM 693 O O . GLU A 1 84 ? 11.083 5.035 -16.362 1.00 86.62 84 GLU A O 1
ATOM 698 N N . HIS A 1 85 ? 11.626 4.545 -14.232 1.00 86.19 85 HIS A N 1
ATOM 699 C CA . HIS A 1 85 ? 10.462 5.193 -13.636 1.00 86.19 85 HIS A CA 1
ATOM 700 C C . HIS A 1 85 ? 10.883 6.162 -12.561 1.00 86.19 85 HIS A C 1
ATOM 702 O O . HIS A 1 85 ? 11.583 5.766 -11.632 1.00 86.19 85 HIS A O 1
ATOM 708 N N . LEU A 1 86 ? 10.391 7.393 -12.685 1.00 83.06 86 LEU A N 1
ATOM 709 C CA . LEU A 1 86 ? 10.553 8.418 -11.678 1.00 83.06 86 LEU A CA 1
ATOM 710 C C . LEU A 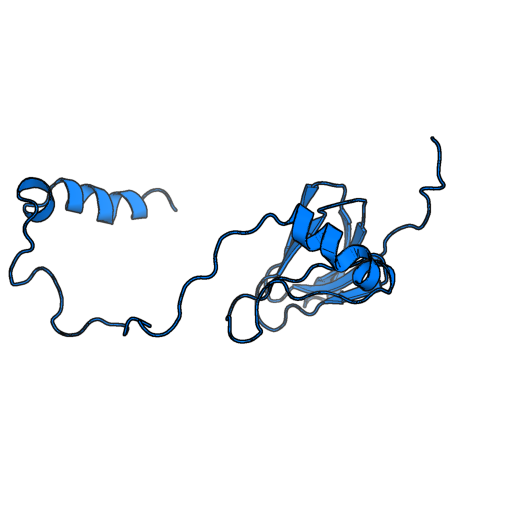1 86 ? 9.351 8.471 -10.749 1.00 83.06 86 LEU A C 1
ATOM 712 O O . LEU A 1 86 ? 8.236 8.696 -11.217 1.00 83.06 86 LEU A O 1
ATOM 716 N N . ILE A 1 87 ? 9.583 8.309 -9.449 1.00 79.62 87 ILE A N 1
ATOM 717 C CA . ILE A 1 87 ? 8.525 8.431 -8.443 1.00 79.62 87 ILE A CA 1
ATOM 718 C C . ILE A 1 87 ? 8.911 9.504 -7.428 1.00 79.62 87 ILE A C 1
ATOM 720 O O . ILE A 1 87 ? 10.025 9.500 -6.902 1.00 79.62 87 ILE A O 1
ATOM 724 N N . ASP A 1 88 ? 7.986 10.430 -7.182 1.00 72.94 88 ASP A N 1
ATOM 725 C CA . ASP A 1 88 ? 8.122 11.513 -6.211 1.00 72.94 88 ASP A CA 1
ATOM 726 C C . ASP A 1 88 ? 7.326 11.196 -4.932 1.00 72.94 88 ASP A C 1
ATOM 728 O O . AS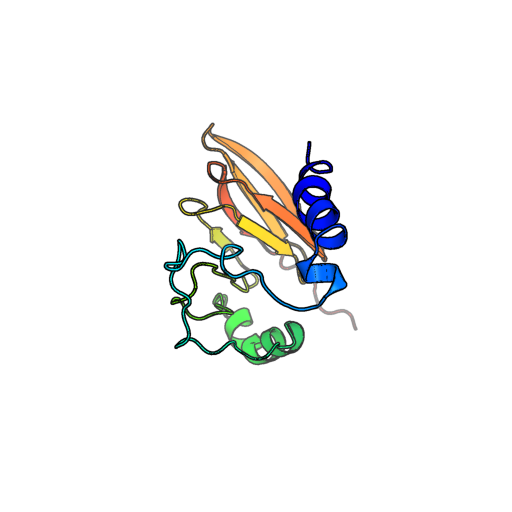P A 1 88 ? 6.166 10.787 -5.000 1.00 72.94 88 ASP A O 1
ATOM 732 N N . CYS A 1 89 ? 7.950 11.407 -3.771 1.00 70.88 89 CYS A N 1
ATOM 733 C CA . CYS A 1 89 ? 7.396 11.158 -2.435 1.00 70.88 89 CYS A CA 1
ATOM 734 C C . CYS A 1 89 ? 6.753 12.415 -1.813 1.00 70.88 89 CYS A C 1
ATOM 736 O O . CYS A 1 89 ? 6.521 12.462 -0.605 1.00 70.88 89 CYS A O 1
ATOM 738 N N . ALA A 1 90 ? 6.482 13.460 -2.603 1.00 70.44 90 ALA A N 1
ATOM 739 C CA . ALA A 1 90 ? 6.034 14.767 -2.111 1.00 70.44 90 ALA A CA 1
ATOM 740 C C . ALA A 1 90 ? 4.724 14.761 -1.294 1.00 70.44 90 ALA A C 1
ATOM 742 O O . ALA A 1 90 ? 4.440 15.727 -0.585 1.00 70.44 90 ALA A O 1
AT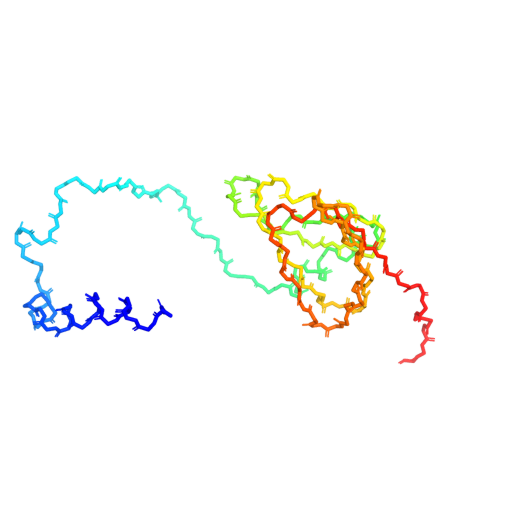OM 743 N N . HIS A 1 91 ? 3.908 13.707 -1.395 1.00 74.38 91 HIS A N 1
ATOM 744 C CA . HIS A 1 91 ? 2.550 13.676 -0.836 1.00 74.38 91 HIS A CA 1
ATOM 745 C C . HIS A 1 91 ? 2.295 12.569 0.193 1.00 74.38 91 HIS A C 1
ATOM 747 O O . HIS A 1 91 ? 1.179 12.465 0.700 1.00 74.38 91 HIS A O 1
ATOM 753 N N . GLY A 1 92 ? 3.290 11.743 0.508 1.00 84.19 92 GLY A N 1
ATOM 754 C CA . GLY A 1 92 ? 3.112 10.604 1.401 1.00 84.19 92 GLY A CA 1
ATOM 755 C C . GLY A 1 92 ? 4.263 9.614 1.308 1.00 84.19 92 GLY A C 1
ATOM 756 O O . GLY A 1 92 ? 5.083 9.684 0.391 1.00 84.19 92 GLY A O 1
ATOM 757 N N . ASP A 1 93 ? 4.328 8.714 2.286 1.00 88.12 93 ASP A N 1
ATOM 758 C CA . ASP A 1 93 ? 5.317 7.645 2.273 1.00 88.12 93 ASP A CA 1
ATOM 759 C C . ASP A 1 93 ? 5.036 6.718 1.092 1.00 88.12 93 ASP A C 1
ATOM 761 O O . ASP A 1 93 ? 3.879 6.484 0.724 1.00 88.12 93 ASP A O 1
ATOM 765 N N . ILE A 1 94 ? 6.093 6.145 0.530 1.00 89.12 94 ILE A N 1
ATOM 766 C CA . ILE A 1 94 ? 5.987 5.180 -0.557 1.00 89.12 94 ILE A CA 1
ATOM 767 C C . ILE A 1 94 ? 6.406 3.817 -0.044 1.00 89.12 94 ILE A C 1
ATOM 769 O O . ILE A 1 94 ? 7.491 3.638 0.501 1.00 89.12 94 ILE A O 1
ATOM 773 N N . TRP A 1 95 ? 5.555 2.826 -0.270 1.00 92.50 95 TRP A N 1
ATOM 774 C CA . TRP A 1 95 ? 5.919 1.431 -0.101 1.00 92.50 95 TRP A CA 1
ATOM 775 C C . TRP A 1 95 ? 6.067 0.785 -1.474 1.00 92.50 95 TRP A C 1
ATOM 777 O O . TRP A 1 95 ? 5.113 0.723 -2.250 1.00 92.50 95 TRP A O 1
ATOM 787 N N . LEU A 1 96 ? 7.281 0.337 -1.780 1.00 91.81 96 LEU A N 1
ATOM 788 C CA . LEU A 1 96 ? 7.596 -0.385 -3.002 1.00 91.81 96 LEU A CA 1
ATOM 789 C C . LEU A 1 96 ? 7.677 -1.870 -2.692 1.00 91.81 96 LEU A C 1
ATOM 791 O O . LEU A 1 96 ? 8.319 -2.282 -1.724 1.00 91.81 96 LEU A O 1
ATOM 795 N N . TRP A 1 97 ? 7.066 -2.673 -3.552 1.00 95.50 97 TRP A N 1
ATOM 796 C CA . TRP A 1 97 ? 7.088 -4.123 -3.451 1.00 95.50 97 TRP A CA 1
ATOM 797 C C . TRP A 1 97 ? 7.474 -4.725 -4.798 1.00 95.50 97 TRP A C 1
ATOM 799 O O . TRP A 1 97 ? 6.746 -4.596 -5.785 1.00 95.50 97 TRP A O 1
ATOM 809 N N . GLN A 1 98 ? 8.628 -5.392 -4.842 1.00 95.25 98 GLN A N 1
ATOM 810 C CA . GLN A 1 98 ? 9.133 -6.038 -6.045 1.00 95.25 98 GLN A CA 1
ATOM 811 C C . GLN A 1 98 ? 8.393 -7.359 -6.274 1.00 95.25 98 GLN A C 1
ATOM 813 O O . GLN A 1 98 ? 8.845 -8.442 -5.908 1.00 95.25 98 GLN A O 1
ATOM 818 N N . TYR A 1 99 ? 7.213 -7.282 -6.887 1.00 93.81 99 TYR A N 1
ATOM 819 C CA . TYR A 1 99 ? 6.351 -8.451 -7.069 1.00 93.81 99 TYR A CA 1
ATOM 820 C C . TYR A 1 99 ? 6.970 -9.538 -7.975 1.00 93.81 99 TYR A C 1
ATOM 822 O O . TYR A 1 99 ? 6.827 -10.738 -7.730 1.00 93.81 99 TYR A O 1
ATOM 830 N N . LYS A 1 100 ? 7.679 -9.145 -9.039 1.00 90.62 100 LYS A N 1
ATOM 831 C CA . LYS A 1 100 ? 8.277 -10.073 -10.012 1.00 90.62 100 LYS A CA 1
ATOM 832 C C . LYS A 1 100 ? 9.591 -9.525 -10.551 1.00 90.62 100 LYS A C 1
ATOM 834 O O . LYS A 1 100 ? 9.682 -8.337 -10.823 1.00 90.62 100 LYS A O 1
ATOM 839 N N . GLY A 1 101 ? 10.565 -10.402 -10.783 1.00 91.19 101 GLY A N 1
ATOM 840 C CA . GLY A 1 101 ? 11.878 -10.013 -11.301 1.00 91.19 101 GLY A CA 1
ATOM 841 C C . GLY A 1 101 ? 12.701 -9.267 -10.257 1.00 91.19 101 GLY A C 1
ATOM 842 O O . GLY A 1 101 ? 12.491 -9.459 -9.063 1.00 91.19 101 GLY A O 1
ATOM 843 N N . HIS A 1 102 ? 13.602 -8.416 -10.729 1.00 92.56 102 HIS A N 1
ATOM 844 C CA . HIS A 1 102 ? 14.475 -7.593 -9.904 1.00 92.56 102 HIS A CA 1
ATOM 845 C C . HIS A 1 102 ? 14.404 -6.134 -10.364 1.00 92.56 102 HIS A C 1
ATOM 847 O O . HIS A 1 102 ? 14.100 -5.849 -11.530 1.00 92.56 102 HIS A O 1
ATOM 853 N N . ALA A 1 103 ? 14.729 -5.212 -9.468 1.00 91.19 103 ALA A N 1
ATOM 854 C CA . ALA A 1 103 ? 14.874 -3.803 -9.789 1.00 91.19 103 ALA A CA 1
ATOM 855 C C . ALA A 1 103 ? 16.057 -3.204 -9.042 1.00 91.19 103 ALA A C 1
ATOM 857 O O . ALA A 1 103 ? 16.400 -3.625 -7.943 1.00 91.19 103 ALA A O 1
ATOM 858 N N . LYS A 1 104 ? 16.649 -2.175 -9.636 1.00 90.12 104 LYS A N 1
ATOM 859 C CA . LYS A 1 104 ? 17.579 -1.293 -8.942 1.00 90.12 104 LYS A CA 1
ATOM 860 C C . LYS A 1 104 ? 16.882 0.018 -8.634 1.00 90.12 104 LYS A C 1
ATOM 862 O O . LYS A 1 104 ? 16.413 0.668 -9.560 1.00 90.12 104 LYS A O 1
ATOM 867 N N . ALA A 1 105 ? 16.842 0.381 -7.362 1.00 85.75 105 ALA A N 1
ATOM 868 C CA . ALA A 1 105 ? 16.250 1.600 -6.847 1.00 85.75 105 ALA A CA 1
ATOM 869 C C . ALA A 1 105 ? 17.352 2.601 -6.499 1.00 85.75 105 ALA A C 1
ATOM 871 O O . ALA A 1 105 ? 18.120 2.362 -5.566 1.00 85.75 105 ALA A O 1
ATOM 872 N N . ASN A 1 106 ? 17.423 3.724 -7.208 1.00 86.56 106 ASN A N 1
ATOM 873 C CA . ASN A 1 106 ? 18.226 4.863 -6.760 1.00 86.56 106 ASN A CA 1
ATOM 874 C C . ASN A 1 106 ? 17.337 5.793 -5.939 1.00 86.56 106 ASN A C 1
ATOM 876 O O . ASN A 1 106 ? 16.288 6.203 -6.429 1.00 86.56 106 ASN A O 1
ATOM 880 N N . ILE A 1 107 ? 17.743 6.089 -4.708 1.00 83.88 107 ILE A N 1
ATOM 881 C CA . ILE A 1 107 ? 17.012 6.920 -3.750 1.00 83.88 107 ILE A CA 1
ATOM 882 C C . ILE A 1 107 ? 17.889 8.124 -3.425 1.00 83.88 107 ILE A C 1
ATOM 884 O O . ILE A 1 107 ? 19.063 7.957 -3.087 1.00 83.88 107 ILE A O 1
ATOM 888 N N . THR A 1 108 ? 17.321 9.324 -3.494 1.00 80.00 108 THR A N 1
ATOM 889 C CA . THR A 1 108 ? 18.011 10.563 -3.120 1.00 80.00 108 THR A CA 1
ATOM 890 C C . THR A 1 108 ? 17.294 11.188 -1.941 1.00 80.00 108 THR A C 1
ATOM 892 O O . THR A 1 108 ? 16.141 11.546 -2.059 1.00 80.00 108 THR A O 1
ATOM 895 N N . THR A 1 109 ? 17.929 11.368 -0.793 1.00 74.25 109 THR A N 1
ATOM 896 C CA . THR A 1 109 ? 17.261 12.019 0.346 1.00 74.25 109 THR A CA 1
ATOM 897 C C . THR A 1 109 ? 17.211 13.543 0.190 1.00 74.25 109 THR A C 1
ATOM 899 O O . THR A 1 109 ? 17.957 14.127 -0.601 1.00 74.25 109 THR A O 1
ATOM 902 N N . ASP A 1 110 ? 16.414 14.225 1.020 1.00 72.75 110 ASP A N 1
ATOM 903 C CA . ASP A 1 110 ? 16.409 15.695 1.079 1.00 72.75 110 ASP A CA 1
ATOM 904 C C . ASP A 1 110 ? 17.790 16.289 1.449 1.00 72.75 110 ASP A C 1
ATOM 906 O O . ASP A 1 110 ? 18.094 17.435 1.105 1.00 72.75 110 ASP A O 1
ATOM 910 N N . THR A 1 111 ? 18.672 15.512 2.097 1.00 75.81 111 THR A N 1
ATOM 911 C CA . THR A 1 111 ? 20.074 15.892 2.370 1.00 75.81 111 THR A CA 1
ATOM 912 C C . THR A 1 111 ? 21.008 15.685 1.173 1.00 75.81 111 THR A C 1
ATOM 914 O O . THR A 1 111 ? 22.202 15.963 1.281 1.00 75.81 111 THR A O 1
ATOM 917 N N . LYS A 1 112 ? 20.470 15.269 0.017 1.00 75.94 112 LYS A N 1
ATOM 918 C CA . LYS A 1 112 ? 21.198 14.881 -1.203 1.00 75.94 112 LYS A CA 1
ATOM 919 C C . LYS A 1 112 ? 22.119 13.677 -1.011 1.00 75.94 112 LYS A C 1
ATOM 921 O O . LYS A 1 112 ? 23.084 13.520 -1.757 1.00 75.94 112 LYS A O 1
ATOM 926 N N . GLU A 1 113 ? 21.843 12.839 -0.018 1.00 77.50 113 GLU A N 1
ATOM 927 C CA . GLU A 1 113 ? 22.513 11.549 0.091 1.00 77.50 113 GLU A CA 1
ATOM 928 C C . GLU A 1 113 ? 21.889 10.596 -0.922 1.00 77.50 113 GLU A C 1
ATOM 930 O O . GLU A 1 113 ? 20.668 10.467 -1.008 1.00 77.50 113 GLU A O 1
ATOM 935 N N . GLU A 1 114 ? 22.739 9.948 -1.708 1.00 83.44 114 GLU A N 1
ATOM 936 C CA . GLU A 1 114 ? 22.322 8.968 -2.699 1.00 83.44 114 GLU A CA 1
ATOM 937 C C . GLU A 1 114 ? 22.566 7.566 -2.151 1.00 83.44 114 GLU A C 1
ATOM 939 O O . GLU A 1 114 ? 23.619 7.262 -1.586 1.00 83.44 114 GLU A O 1
ATOM 944 N N . SER A 1 115 ? 21.574 6.701 -2.305 1.00 83.81 115 SER A N 1
ATOM 945 C CA . SER A 1 115 ? 21.664 5.288 -1.966 1.00 83.81 115 SER A CA 1
ATOM 946 C C . SER A 1 115 ? 21.075 4.460 -3.093 1.00 83.81 115 SER A C 1
ATOM 948 O O . SER A 1 115 ? 20.064 4.827 -3.688 1.00 83.81 115 SER A O 1
ATOM 950 N N . THR A 1 116 ? 21.700 3.321 -3.368 1.00 87.50 116 THR A N 1
ATOM 951 C CA . THR A 1 116 ? 21.201 2.349 -4.337 1.00 87.50 116 THR A CA 1
ATOM 952 C C . THR A 1 116 ? 20.807 1.085 -3.593 1.00 87.50 116 THR A C 1
ATOM 954 O O . THR A 1 116 ? 21.599 0.554 -2.815 1.00 87.50 116 THR A O 1
ATOM 957 N N . LEU A 1 117 ? 19.596 0.598 -3.846 1.00 89.88 117 LEU A N 1
ATOM 958 C CA . LEU A 1 117 ? 19.112 -0.683 -3.347 1.00 89.88 117 LEU A CA 1
ATOM 959 C C . LEU A 1 117 ? 18.842 -1.609 -4.528 1.00 89.88 117 LEU A C 1
ATOM 961 O O . LEU A 1 117 ? 18.155 -1.229 -5.476 1.00 89.88 117 LEU A O 1
ATOM 965 N N . ASP A 1 118 ? 19.365 -2.825 -4.457 1.00 92.50 118 ASP A N 1
ATOM 966 C CA . ASP A 1 118 ? 18.937 -3.916 -5.323 1.00 92.50 118 ASP A CA 1
ATOM 967 C C . ASP A 1 118 ? 17.744 -4.605 -4.645 1.00 92.50 118 ASP A C 1
ATOM 969 O O . ASP A 1 118 ? 17.814 -4.967 -3.471 1.00 92.50 118 ASP A O 1
ATOM 973 N N . LEU A 1 119 ? 16.629 -4.703 -5.365 1.00 93.44 119 LEU A N 1
ATOM 974 C CA . LEU A 1 119 ? 15.389 -5.324 -4.914 1.00 93.44 119 LEU A CA 1
ATOM 975 C C . LEU A 1 119 ? 15.197 -6.626 -5.684 1.00 93.44 119 LEU A C 1
ATOM 977 O O . LEU A 1 119 ? 14.991 -6.606 -6.901 1.00 93.44 119 LEU A O 1
ATOM 981 N N . GLU A 1 120 ? 15.241 -7.746 -4.973 1.00 95.44 120 GLU A N 1
ATOM 982 C CA . GLU A 1 120 ? 14.927 -9.062 -5.510 1.00 95.44 120 GLU A CA 1
ATOM 983 C C . GLU A 1 120 ? 13.425 -9.344 -5.441 1.00 95.44 120 GLU A C 1
ATOM 985 O O . GLU A 1 120 ? 12.633 -8.620 -4.833 1.00 95.44 120 GLU A O 1
ATOM 990 N N . LYS A 1 121 ? 12.999 -10.434 -6.077 1.00 94.38 121 LYS A N 1
ATOM 991 C CA . LYS A 1 121 ? 11.600 -10.860 -6.039 1.00 94.38 121 LYS A CA 1
ATOM 992 C C . LYS A 1 121 ? 11.124 -11.030 -4.588 1.00 94.38 121 LYS A C 1
ATOM 994 O O . LYS A 1 121 ? 11.690 -11.815 -3.836 1.00 94.38 121 LYS A O 1
ATOM 999 N N . MET A 1 122 ? 9.984 -10.414 -4.279 1.00 93.75 122 MET A N 1
ATOM 1000 C CA . MET A 1 122 ? 9.340 -10.321 -2.961 1.00 93.75 122 MET A CA 1
ATOM 1001 C C . MET A 1 122 ? 10.019 -9.387 -1.957 1.00 93.75 122 MET A C 1
ATOM 1003 O O . MET A 1 122 ? 9.473 -9.220 -0.864 1.00 93.75 122 MET A O 1
ATOM 1007 N N . ASP A 1 123 ? 11.113 -8.719 -2.318 1.00 96.00 123 ASP A N 1
ATOM 1008 C CA . ASP A 1 123 ? 11.639 -7.649 -1.482 1.00 96.00 123 ASP A CA 1
ATOM 1009 C C . ASP A 1 123 ? 10.665 -6.475 -1.452 1.00 96.00 123 ASP A C 1
ATOM 1011 O O . ASP A 1 123 ? 9.931 -6.190 -2.406 1.00 96.00 123 ASP A O 1
ATOM 1015 N N . SER A 1 124 ? 10.656 -5.776 -0.324 1.00 94.38 124 SER A N 1
ATOM 1016 C CA . SER A 1 124 ? 9.885 -4.554 -0.177 1.00 94.38 124 SER A CA 1
ATOM 1017 C C . SER A 1 124 ? 10.693 -3.511 0.569 1.00 94.38 124 SER A C 1
ATOM 1019 O O . SER A 1 124 ? 11.415 -3.833 1.514 1.00 94.38 124 SER A O 1
ATOM 1021 N N . VAL A 1 125 ? 10.547 -2.261 0.153 1.00 90.44 125 VAL A N 1
ATOM 1022 C CA . VAL A 1 125 ? 11.183 -1.115 0.791 1.00 90.44 125 VAL A CA 1
ATOM 1023 C C . VAL A 1 125 ? 10.123 -0.076 1.106 1.00 90.44 125 VAL A C 1
ATOM 1025 O O . VAL A 1 125 ? 9.211 0.180 0.322 1.00 90.44 125 VAL A O 1
ATOM 1028 N N . TYR A 1 126 ? 10.236 0.508 2.288 1.00 90.12 126 TYR A N 1
ATOM 1029 C CA . TYR A 1 126 ? 9.413 1.623 2.717 1.00 90.12 126 TYR A CA 1
ATOM 1030 C C . TYR A 1 126 ? 10.270 2.886 2.719 1.00 90.12 126 TYR A C 1
ATOM 1032 O O . TYR A 1 126 ? 11.347 2.917 3.315 1.00 90.12 126 TYR A O 1
ATOM 1040 N N . LEU A 1 127 ? 9.784 3.903 2.022 1.00 85.12 127 LEU A N 1
ATOM 1041 C CA . LEU A 1 127 ? 10.416 5.195 1.824 1.00 85.12 127 LEU A CA 1
ATOM 1042 C C . LEU A 1 127 ? 9.566 6.237 2.541 1.00 85.12 127 LEU A C 1
ATOM 1044 O O . LEU A 1 127 ? 8.393 6.418 2.220 1.00 85.12 127 LEU A O 1
ATOM 1048 N N . HIS A 1 128 ? 10.156 6.903 3.524 1.00 81.12 128 HIS A N 1
ATOM 1049 C CA . HIS A 1 128 ? 9.462 7.917 4.307 1.00 81.12 128 HIS A CA 1
ATOM 1050 C C . HIS A 1 128 ? 9.395 9.251 3.539 1.00 81.12 128 HIS A C 1
ATOM 1052 O O . HIS A 1 128 ? 10.339 9.600 2.824 1.00 81.12 128 HIS A O 1
ATOM 1058 N N . VAL A 1 129 ? 8.316 10.024 3.711 1.00 63.81 129 VAL A N 1
ATOM 1059 C CA . VAL A 1 129 ? 8.198 11.417 3.241 1.00 63.81 129 VAL A CA 1
ATOM 1060 C C . VAL A 1 129 ? 9.457 12.173 3.654 1.00 63.81 129 VAL A C 1
ATOM 1062 O O . VAL A 1 129 ? 9.917 12.008 4.784 1.00 63.81 129 VAL A O 1
ATOM 1065 N N . HIS A 1 130 ? 10.005 12.995 2.755 1.00 59.50 130 HIS A N 1
ATOM 1066 C CA . HIS A 1 130 ? 11.322 13.659 2.855 1.00 59.50 130 HIS A CA 1
ATOM 1067 C C . HIS A 1 130 ? 12.518 12.832 2.345 1.00 59.50 130 HIS A C 1
ATOM 1069 O O . HIS A 1 130 ? 13.664 13.285 2.401 1.00 59.50 130 HIS A O 1
ATOM 1075 N N . TRP A 1 131 ? 12.294 11.615 1.834 1.00 51.66 131 TRP A N 1
ATOM 1076 C CA . TRP A 1 131 ? 13.288 10.875 1.050 1.00 51.66 131 TRP A CA 1
ATOM 1077 C C . TRP A 1 131 ? 12.858 10.916 -0.419 1.00 51.66 131 TRP A C 1
ATOM 1079 O O . TRP A 1 131 ? 11.856 10.327 -0.820 1.00 51.66 131 TRP A O 1
ATOM 1089 N N . THR A 1 132 ? 13.559 11.735 -1.192 1.00 57.66 132 THR A N 1
ATOM 1090 C CA . THR A 1 132 ? 13.235 12.135 -2.558 1.00 57.66 132 THR A CA 1
ATOM 1091 C C . THR A 1 132 ? 13.498 11.028 -3.601 1.00 57.66 132 THR A C 1
ATOM 1093 O O . THR A 1 132 ? 14.297 10.108 -3.429 1.00 57.66 132 THR A O 1
ATOM 1096 N N . LYS A 1 133 ? 12.799 11.185 -4.730 1.00 55.25 133 LYS A N 1
ATOM 1097 C CA . LYS A 1 133 ? 13.106 10.718 -6.090 1.00 55.25 133 LYS A CA 1
ATOM 1098 C C . LYS A 1 133 ? 13.656 9.284 -6.224 1.00 55.25 133 LYS A C 1
ATOM 1100 O O . LYS A 1 133 ? 14.847 9.039 -6.066 1.00 55.25 133 LYS A O 1
ATOM 1105 N N . PHE A 1 134 ? 12.780 8.369 -6.634 1.00 55.72 134 PHE A N 1
ATOM 1106 C CA . PHE A 1 134 ? 13.124 6.993 -7.003 1.00 55.72 134 PHE A CA 1
ATOM 1107 C C . PHE A 1 134 ? 13.341 6.857 -8.513 1.00 55.72 134 PHE A C 1
ATOM 1109 O O . PHE A 1 134 ? 12.500 7.324 -9.277 1.00 55.72 134 PHE A O 1
ATOM 1116 N N . GLU A 1 135 ? 14.411 6.175 -8.927 1.00 59.44 135 GLU A N 1
ATOM 1117 C CA . GLU A 1 135 ? 14.603 5.671 -10.296 1.00 59.44 135 GLU A CA 1
ATOM 1118 C C . GLU A 1 135 ? 14.729 4.141 -10.278 1.00 59.44 135 GLU A C 1
ATOM 1120 O O . GLU A 1 135 ? 15.697 3.621 -9.722 1.00 59.44 135 GLU A O 1
ATOM 1125 N N . SER A 1 136 ? 13.768 3.428 -10.883 1.00 55.41 136 SER A N 1
ATOM 1126 C CA . SER A 1 136 ? 13.873 1.973 -11.120 1.00 55.41 136 SER A CA 1
ATOM 1127 C C . SER A 1 136 ? 14.644 1.687 -12.401 1.00 55.41 136 SER A C 1
ATOM 1129 O O . SER A 1 136 ? 14.435 2.385 -13.382 1.00 55.41 136 SER A O 1
ATOM 1131 N N . LYS A 1 137 ? 15.471 0.639 -12.442 1.00 57.69 137 LYS A N 1
ATOM 1132 C CA . LYS A 1 137 ? 15.952 0.021 -13.691 1.00 57.69 137 LYS A CA 1
ATOM 1133 C C . LYS A 1 137 ? 15.773 -1.490 -13.614 1.00 57.69 137 LYS A C 1
ATOM 1135 O O . LYS A 1 137 ? 16.313 -2.126 -12.711 1.00 57.69 137 LYS A O 1
ATOM 1140 N N . SER A 1 138 ? 15.065 -2.077 -14.574 1.00 52.59 138 SER A N 1
ATOM 1141 C CA . SER A 1 138 ? 15.034 -3.534 -14.776 1.00 52.59 138 SER A CA 1
ATOM 1142 C C . SER A 1 138 ? 16.192 -3.960 -15.691 1.00 52.59 138 SER A C 1
ATOM 1144 O O . SER A 1 138 ? 16.266 -3.452 -16.816 1.00 52.59 138 SER A O 1
ATOM 1146 N N . ASN A 1 139 ? 17.074 -4.888 -15.282 1.00 46.81 139 ASN A N 1
ATOM 1147 C CA . ASN A 1 139 ? 18.096 -5.398 -16.207 1.00 46.81 139 ASN A CA 1
ATOM 1148 C C . ASN A 1 139 ? 17.467 -6.343 -17.235 1.00 46.81 139 ASN A C 1
ATOM 1150 O O . ASN A 1 139 ? 16.645 -7.202 -16.926 1.00 46.81 139 ASN A O 1
ATOM 1154 N N . THR A 1 140 ? 17.906 -6.203 -18.480 1.00 45.75 140 THR A N 1
ATOM 1155 C CA . THR A 1 140 ? 17.379 -6.887 -19.668 1.00 45.75 140 THR A CA 1
ATOM 1156 C C . THR A 1 140 ? 17.952 -8.291 -19.897 1.00 45.75 140 THR A C 1
ATOM 1158 O O . THR A 1 140 ? 17.847 -8.817 -21.001 1.00 45.75 140 THR A O 1
ATOM 1161 N N . ASN A 1 141 ? 18.530 -8.934 -18.880 1.00 41.50 141 ASN A N 1
ATOM 1162 C CA . ASN A 1 141 ? 19.253 -10.195 -19.053 1.00 41.50 141 ASN A CA 1
ATOM 1163 C C . ASN A 1 141 ? 18.540 -11.387 -18.405 1.00 41.50 141 ASN A C 1
ATOM 1165 O O . ASN A 1 141 ? 19.103 -12.049 -17.544 1.00 41.50 141 ASN A O 1
ATOM 1169 N N . GLU A 1 142 ? 17.336 -11.704 -18.874 1.00 41.19 142 GLU A N 1
ATOM 1170 C CA . GLU A 1 142 ? 16.852 -13.090 -18.860 1.00 41.19 142 GLU A CA 1
ATOM 1171 C C . GLU A 1 142 ? 16.395 -13.450 -20.273 1.00 41.19 142 GLU A C 1
ATOM 1173 O O . GLU A 1 142 ? 15.231 -13.365 -20.660 1.00 41.19 142 GLU A O 1
ATOM 1178 N N . SER A 1 143 ? 17.387 -13.801 -21.087 1.00 38.00 143 SER A N 1
ATOM 1179 C CA . SER A 1 143 ? 17.192 -14.573 -22.300 1.00 38.00 143 SER A CA 1
ATOM 1180 C C . SER A 1 143 ? 16.590 -15.930 -21.939 1.00 38.00 143 SER A C 1
ATOM 1182 O O . SER A 1 143 ? 17.217 -16.697 -21.210 1.00 38.00 143 SER A O 1
ATOM 1184 N N . ASN A 1 144 ? 15.409 -16.207 -22.494 1.00 41.00 144 ASN A N 1
ATOM 1185 C CA . ASN A 1 144 ? 14.829 -17.531 -22.727 1.00 41.00 144 ASN A CA 1
ATOM 1186 C C . ASN A 1 144 ? 15.822 -18.691 -22.545 1.00 41.00 144 ASN A C 1
ATOM 1188 O O . ASN A 1 144 ? 16.668 -18.909 -23.417 1.00 41.00 144 ASN A O 1
ATOM 1192 N N . GLN A 1 145 ? 15.647 -19.488 -21.492 1.00 32.66 145 GLN A N 1
ATOM 1193 C CA . GLN A 1 145 ? 16.061 -20.888 -21.497 1.00 32.66 145 GLN A CA 1
ATOM 1194 C C . GLN A 1 145 ? 14.995 -21.760 -20.817 1.00 32.66 145 GLN A C 1
ATOM 1196 O O . GLN A 1 145 ? 14.951 -21.846 -19.596 1.00 32.66 145 GLN A O 1
ATOM 1201 N N . TYR A 1 146 ? 14.217 -22.400 -21.702 1.00 37.84 146 TYR A N 1
ATOM 1202 C CA . TYR A 1 146 ? 13.350 -23.586 -21.580 1.00 37.84 146 TYR A CA 1
ATOM 1203 C C . TYR A 1 146 ? 12.077 -23.514 -20.731 1.00 37.84 146 TYR A C 1
ATOM 1205 O O . TYR A 1 146 ? 12.157 -23.487 -19.487 1.00 37.84 146 TYR A O 1
#

Secondary structure (DSSP, 8-state):
--HHHHHHHHHHHHTSHHHHHS---TTSS-SS-SS----SPPPPPP--HHHHHHHTHHHHHTT--EESS-TTSSS--EE--SS-EEE--TTS-EEEE--SS-EEEEEEETT--EEEEEE-TT-EEEE-TTEEEEEEE---------

Radius of gyration: 22.55 Å; chains: 1; bounding box: 51×40×55 Å

Organism: NCBI:txid392030

InterPro domains:
  IPR010329 3-hydroxyanthranilic acid dioxygenase [PTHR15497] (9-130)
  IPR014710 RmlC-like jelly roll fold [G3DSA:2.60.120.10] (8-144)

Sequence (146 aa):
MKTYFYLAILFPFFQSEEYFTGLPKSDSYPEIPPTQNDDKIKLSDPFLLKELIDEHEKELSNGSSISIFPDEYQTRVYIIPKGEHLIDCAHGDIWLWQYKGHAKANITTDTKEESTLDLEKMDSVYLHVHWTKFESKSNTNESNQY